Protein AF-A0A7S0HKR6-F1 (afdb_monomer)

Foldseek 3Di:
DVVVLVVCVVVVVLVVSLCVQPVPVPNDPPCLQSNLVSCVSVVNLVVSVVSLPPVDDQAAPSLQSNLVSCVVVVVNVSSVVSVVRNCVRCVPDDPPVVVVVVVVVVD

Radius of gyration: 13.72 Å; Cα contacts (8 Å, |Δi|>4): 95; chains: 1; bounding box: 30×31×33 Å

Solvent-accessible surface area (backbone atoms only — not comparable to full-atom values): 5982 Å² total; per-residue (Å²): 110,68,68,56,39,53,49,27,52,74,68,69,37,32,69,63,27,42,50,65,58,57,76,45,86,70,77,61,92,90,46,45,65,61,48,17,50,31,27,44,79,66,75,33,52,73,60,14,50,54,41,60,60,78,87,56,82,72,47,28,73,55,11,41,52,49,14,52,48,28,44,75,73,66,40,52,69,65,15,52,52,26,39,52,48,13,47,65,61,38,70,83,66,58,75,69,65,53,48,59,55,52,54,68,74,76,110

Sequence (107 aa):
YEGKCVALIKLSRYKEALEALNSKANLAPGREFEVAYCLYMLNREAESLKALEDGTPLSGRRAQLAAQIHYRLGNFEQAAELFRTAEADLGGRSTETSINVLAALVS

Nearest PDB structures (foldseek):
  9gaw-assembly1_J  TM=8.586E-01  e=4.764E-02  Homo sapiens
  6q6h-assembly1_P  TM=7.870E-01  e=5.581E-02  Homo sapiens
  5g05-assembly1_H  TM=7.574E-01  e=5.294E-02  Homo sapiens
  9gaw-assembly1_P  TM=7.909E-01  e=8.073E-02  Homo sapiens
  4rg9-assembly1_B  TM=7.649E-01  e=7.658E-02  Homo sapiens

Secondary structure (DSSP, 8-state):
-HHHHHHHHHTT-HHHHHHHHHTSSS--SS-HHHHHHHHHHTT-HHHHHHHH-SSSPP-HHHHHHHHHHHHHTT-HHHHHHHHHHHHHHHTTS-HHHHHHHHHHHH-

pLDDT: mean 75.87, std 16.3, range [36.28, 93.38]

Mean predicted aligned error: 9.06 Å

Structure (mmCIF, N/CA/C/O backbone):
data_AF-A0A7S0HKR6-F1
#
_entry.id   AF-A0A7S0HKR6-F1
#
loop_
_atom_site.group_PDB
_atom_site.id
_atom_site.type_symbol
_atom_site.label_atom_id
_atom_site.label_alt_id
_atom_site.label_comp_id
_atom_site.label_asym_id
_atom_site.label_entity_id
_atom_site.label_seq_id
_atom_site.pdbx_PDB_ins_code
_atom_site.Cartn_x
_atom_site.Cartn_y
_atom_site.Cartn_z
_atom_site.occupancy
_atom_site.B_iso_or_equiv
_atom_site.auth_seq_id
_atom_site.auth_comp_id
_atom_site.auth_asym_id
_atom_site.auth_atom_id
_atom_site.pdbx_PDB_model_num
ATOM 1 N N . TYR A 1 1 ? 3.525 14.578 15.971 1.00 49.94 1 TYR A N 1
ATOM 2 C CA . TYR A 1 1 ? 2.318 13.799 15.601 1.00 49.94 1 TYR A CA 1
ATOM 3 C C . TYR A 1 1 ? 2.638 12.657 14.646 1.00 49.94 1 TYR A C 1
ATOM 5 O O . TYR A 1 1 ? 2.083 11.582 14.837 1.00 49.94 1 TYR A O 1
ATOM 13 N N . GLU A 1 2 ? 3.570 12.834 13.703 1.00 56.78 2 GLU A N 1
ATOM 14 C CA . GLU A 1 2 ? 4.096 11.740 12.864 1.00 56.78 2 GLU A CA 1
ATOM 15 C C . GLU A 1 2 ? 4.609 10.562 13.703 1.00 56.78 2 GLU A C 1
ATOM 17 O O . GLU A 1 2 ? 4.258 9.419 13.434 1.00 56.78 2 GLU A O 1
ATOM 22 N N . GLY A 1 3 ? 5.291 10.836 14.823 1.00 61.41 3 GLY A N 1
ATOM 23 C CA . GLY A 1 3 ? 5.750 9.792 15.746 1.00 61.41 3 GLY A CA 1
ATOM 24 C C . GLY A 1 3 ? 4.643 8.892 16.316 1.00 61.41 3 GLY A C 1
ATOM 25 O O . GLY A 1 3 ? 4.893 7.715 16.545 1.00 61.41 3 GLY A O 1
ATOM 26 N N . LYS A 1 4 ? 3.406 9.392 16.486 1.00 67.25 4 LYS A N 1
ATOM 27 C CA . LYS A 1 4 ? 2.280 8.569 16.968 1.00 67.25 4 LYS A CA 1
ATOM 28 C C . LYS A 1 4 ? 1.778 7.624 15.876 1.00 67.25 4 LYS A C 1
ATOM 30 O O . LYS A 1 4 ? 1.523 6.464 16.168 1.00 67.25 4 LYS A O 1
ATOM 35 N N . CYS A 1 5 ? 1.671 8.093 14.632 1.00 68.44 5 CYS A N 1
ATOM 36 C CA . CYS A 1 5 ? 1.249 7.249 13.509 1.00 68.44 5 CYS A CA 1
ATOM 37 C C . CYS A 1 5 ? 2.302 6.179 13.213 1.00 68.44 5 CYS A C 1
ATOM 39 O O . CYS A 1 5 ? 1.967 5.004 13.130 1.00 68.44 5 CYS A O 1
ATOM 41 N N . VAL A 1 6 ? 3.582 6.562 13.173 1.00 70.12 6 VAL A N 1
ATOM 42 C CA . VAL A 1 6 ? 4.693 5.616 13.001 1.00 70.12 6 VAL A CA 1
ATOM 43 C C . VAL A 1 6 ? 4.730 4.594 14.140 1.00 70.12 6 VAL A C 1
ATOM 45 O O . VAL A 1 6 ? 4.911 3.409 13.879 1.00 70.12 6 VAL A O 1
ATOM 48 N N . ALA A 1 7 ? 4.509 5.008 15.392 1.00 74.00 7 ALA A N 1
ATOM 49 C CA . ALA A 1 7 ? 4.423 4.077 16.516 1.00 74.00 7 ALA A CA 1
ATOM 50 C C . ALA A 1 7 ? 3.239 3.106 16.379 1.00 74.00 7 ALA A C 1
ATOM 52 O O . ALA A 1 7 ? 3.413 1.911 16.586 1.00 74.00 7 ALA A O 1
ATOM 53 N N . LEU A 1 8 ? 2.054 3.585 15.985 1.00 78.94 8 LEU A N 1
ATOM 54 C CA . LEU A 1 8 ? 0.884 2.727 15.762 1.00 78.94 8 LEU A CA 1
ATOM 55 C C . LEU A 1 8 ? 1.109 1.735 14.612 1.00 78.94 8 LEU A C 1
ATOM 57 O O . LEU A 1 8 ? 0.756 0.568 14.752 1.00 78.94 8 LEU A O 1
ATOM 61 N N . ILE A 1 9 ? 1.754 2.167 13.524 1.00 75.94 9 ILE A N 1
ATOM 62 C CA . ILE A 1 9 ? 2.148 1.303 12.402 1.00 75.94 9 ILE A CA 1
ATOM 63 C C . ILE A 1 9 ? 3.145 0.233 12.865 1.00 75.94 9 ILE A C 1
ATOM 65 O O . ILE A 1 9 ? 2.966 -0.939 12.546 1.00 75.94 9 ILE A O 1
ATOM 69 N N . LYS A 1 10 ? 4.156 0.608 13.660 1.00 77.56 10 LYS A N 1
ATOM 70 C CA . LYS A 1 10 ? 5.132 -0.336 14.236 1.00 77.56 10 LYS A CA 1
ATOM 71 C C . LYS A 1 10 ? 4.512 -1.328 15.222 1.00 77.56 10 LYS A C 1
ATOM 73 O O . LYS A 1 10 ? 5.056 -2.407 15.410 1.00 77.56 10 LYS A O 1
ATOM 78 N N . LEU A 1 11 ? 3.395 -0.966 15.849 1.00 85.06 11 LEU A N 1
ATOM 79 C CA . LEU A 1 11 ? 2.617 -1.836 16.734 1.00 85.06 11 LEU A CA 1
ATOM 80 C C . LEU A 1 11 ? 1.540 -2.639 15.982 1.00 85.06 11 LEU A C 1
ATOM 82 O O . LEU A 1 11 ? 0.682 -3.243 16.620 1.00 85.06 11 LEU A O 1
ATOM 86 N N . SER A 1 12 ? 1.532 -2.599 14.647 1.00 82.75 12 SER A N 1
ATOM 87 C CA . SER A 1 12 ? 0.531 -3.245 13.787 1.00 82.75 12 SER A CA 1
ATOM 88 C C . SER A 1 12 ? -0.919 -2.807 14.052 1.00 82.75 12 SER A C 1
ATOM 90 O O . SER A 1 12 ? -1.879 -3.487 13.689 1.00 82.75 12 SER A O 1
ATOM 92 N N . ARG A 1 13 ? -1.113 -1.626 14.656 1.00 86.62 13 ARG A N 1
ATOM 93 C CA . ARG A 1 13 ? -2.424 -1.028 14.966 1.00 86.62 13 ARG A CA 1
ATOM 94 C C . ARG A 1 13 ? -2.906 -0.161 13.801 1.00 86.62 13 ARG A C 1
ATOM 96 O O . ARG A 1 13 ? -3.139 1.038 13.950 1.00 86.62 13 ARG A O 1
ATOM 103 N N . TYR A 1 14 ? -3.047 -0.767 12.622 1.00 86.19 14 TYR A N 1
ATOM 104 C CA . TYR A 1 14 ? -3.291 -0.043 11.365 1.00 86.19 14 TYR A CA 1
ATOM 105 C C . TYR A 1 14 ? -4.636 0.692 11.315 1.00 86.19 14 TYR A C 1
ATOM 107 O O . TYR A 1 14 ? -4.709 1.777 10.749 1.00 86.19 14 TYR A O 1
ATOM 115 N N . LYS A 1 15 ? -5.695 0.151 11.939 1.00 85.56 15 LYS A N 1
ATOM 116 C CA . LYS A 1 15 ? -7.007 0.828 12.009 1.00 85.56 15 LYS A CA 1
ATOM 117 C C . LYS A 1 15 ? -6.923 2.140 12.786 1.00 85.56 15 LYS A C 1
ATOM 119 O O . LYS A 1 15 ? -7.378 3.170 12.310 1.00 85.56 15 LYS A O 1
ATOM 124 N N . GLU A 1 16 ? -6.263 2.115 13.937 1.00 84.25 16 GLU A N 1
ATOM 125 C CA . GLU A 1 16 ? -6.088 3.300 14.781 1.00 84.25 16 GLU A CA 1
ATOM 126 C C . GLU A 1 16 ? -5.108 4.301 14.172 1.00 84.25 16 GLU A C 1
ATOM 128 O O . GLU A 1 16 ? -5.285 5.510 14.315 1.00 84.25 16 GLU A O 1
ATOM 133 N N . ALA A 1 17 ? -4.082 3.813 13.465 1.00 82.62 17 ALA A N 1
ATOM 134 C CA . ALA A 1 17 ? -3.219 4.668 12.661 1.00 82.62 17 ALA A CA 1
ATOM 135 C C . ALA A 1 17 ? -4.036 5.387 11.577 1.00 82.62 17 ALA A C 1
ATOM 137 O O . ALA A 1 17 ? -3.932 6.603 11.443 1.00 82.62 17 ALA A O 1
ATOM 138 N N . LEU A 1 18 ? -4.902 4.661 10.864 1.00 84.19 18 LEU A N 1
ATOM 139 C CA . LEU A 1 18 ? -5.760 5.215 9.820 1.00 84.19 18 LEU A CA 1
ATOM 140 C C . LEU A 1 18 ? -6.775 6.228 10.375 1.00 84.19 18 LEU A C 1
ATOM 142 O O . LEU A 1 18 ? -6.966 7.286 9.786 1.00 84.19 18 LEU A O 1
ATOM 146 N N . GLU A 1 19 ? -7.381 5.966 11.533 1.00 85.69 19 GLU A N 1
ATOM 147 C CA . GLU A 1 19 ? -8.258 6.925 12.223 1.00 85.69 19 GLU A CA 1
ATOM 148 C C . GLU A 1 19 ? -7.500 8.183 12.667 1.00 85.69 19 GLU A C 1
ATOM 150 O O . GLU A 1 19 ? -7.973 9.308 12.481 1.00 85.69 19 GLU A O 1
ATOM 155 N N . ALA A 1 20 ? -6.287 8.020 13.202 1.00 81.38 20 ALA A N 1
ATOM 156 C CA . ALA A 1 20 ? -5.432 9.142 13.573 1.00 81.38 20 ALA A CA 1
ATOM 157 C C . ALA A 1 20 ? -5.025 9.987 12.352 1.00 81.38 20 ALA A C 1
ATOM 159 O O . ALA A 1 20 ? -4.914 11.209 12.477 1.00 81.38 20 ALA A O 1
ATOM 160 N N . LEU A 1 21 ? -4.844 9.356 11.187 1.00 77.50 21 LEU A N 1
ATOM 161 C CA . LEU A 1 21 ? -4.546 10.021 9.917 1.00 77.50 21 LEU A CA 1
ATOM 162 C C . LEU A 1 21 ? -5.782 10.740 9.346 1.00 77.50 21 LEU A C 1
ATOM 164 O O . LEU A 1 21 ? -5.668 11.897 8.948 1.00 77.50 21 LEU A O 1
ATOM 168 N N . ASN A 1 22 ? -6.964 10.115 9.395 1.00 74.44 22 ASN A N 1
ATOM 169 C CA . ASN A 1 22 ? -8.218 10.659 8.852 1.00 74.44 22 ASN A CA 1
ATOM 170 C C . ASN A 1 22 ? -8.864 11.747 9.723 1.00 74.44 22 ASN A C 1
ATOM 172 O O . ASN A 1 22 ? -9.524 12.641 9.199 1.00 74.44 22 ASN A O 1
ATOM 176 N N . SER A 1 23 ? -8.677 11.709 11.048 1.00 70.56 23 SER A N 1
ATOM 177 C CA . SER A 1 23 ? -9.276 12.690 11.977 1.00 70.56 23 SER A CA 1
ATOM 178 C C . SER A 1 23 ? -8.804 14.135 11.754 1.00 70.56 23 SER A C 1
ATOM 180 O O . SER A 1 23 ? -9.381 15.071 12.308 1.00 70.56 23 SER A O 1
ATOM 182 N N . LYS A 1 24 ? -7.771 14.346 10.931 1.00 62.00 24 LYS A N 1
ATOM 183 C CA . LYS A 1 24 ? -7.294 15.671 10.531 1.00 62.00 24 LYS A CA 1
ATOM 184 C C . LYS A 1 24 ? -7.554 15.886 9.041 1.00 62.00 24 LYS A C 1
ATOM 186 O O . LYS A 1 24 ? -6.666 15.705 8.221 1.00 62.00 24 LYS A O 1
ATOM 191 N N . ALA A 1 25 ? -8.780 16.316 8.737 1.00 50.59 25 ALA A N 1
ATOM 192 C CA . ALA A 1 25 ? -9.376 16.485 7.405 1.00 50.59 25 ALA A CA 1
ATOM 193 C C . ALA A 1 25 ? -8.647 17.427 6.416 1.00 50.59 25 ALA A C 1
ATOM 195 O O . ALA A 1 25 ? -9.087 17.564 5.282 1.00 50.59 25 ALA A O 1
ATOM 196 N N . ASN A 1 26 ? -7.529 18.041 6.806 1.00 51.75 26 ASN A N 1
ATOM 197 C CA . ASN A 1 26 ? -6.627 18.734 5.892 1.00 51.75 26 ASN A CA 1
ATOM 198 C C . ASN A 1 26 ? -5.330 17.933 5.851 1.00 51.75 26 ASN A C 1
ATOM 200 O O . ASN A 1 26 ? -4.435 18.153 6.673 1.00 51.75 26 ASN A O 1
ATOM 204 N N . LEU A 1 27 ? -5.286 16.954 4.944 1.00 56.22 27 LEU A N 1
ATOM 205 C CA . LEU A 1 27 ? -4.100 16.164 4.630 1.00 56.22 27 LEU A CA 1
ATOM 206 C C . LEU A 1 27 ? -2.961 17.135 4.316 1.00 56.22 27 LEU A C 1
ATOM 208 O O . LEU A 1 27 ? -2.920 17.759 3.260 1.00 56.22 27 LEU A O 1
ATOM 212 N N . ALA A 1 28 ? -2.073 17.324 5.289 1.00 55.19 28 ALA A N 1
ATOM 213 C CA . ALA A 1 28 ? -0.810 17.978 5.023 1.00 55.19 28 ALA A CA 1
ATOM 214 C C . ALA A 1 28 ? -0.080 17.116 3.979 1.00 55.19 28 ALA A C 1
ATOM 216 O O . ALA A 1 28 ? -0.012 15.900 4.193 1.00 55.19 28 ALA A O 1
ATOM 217 N N . PRO A 1 29 ? 0.436 17.712 2.891 1.00 55.72 29 PRO A N 1
ATOM 218 C CA . PRO A 1 29 ? 1.133 16.970 1.848 1.00 55.72 29 PRO A CA 1
ATOM 219 C C . PRO A 1 29 ? 2.264 16.135 2.460 1.00 55.72 29 PRO A C 1
ATOM 221 O O . PRO A 1 29 ? 3.030 16.642 3.285 1.00 55.72 29 PRO A O 1
ATOM 224 N N . GLY A 1 30 ? 2.346 14.858 2.084 1.00 65.19 30 GLY A N 1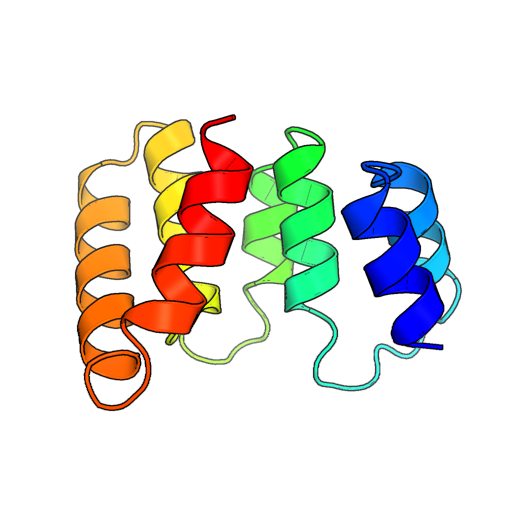
ATOM 225 C CA . GLY A 1 30 ? 3.353 13.914 2.576 1.00 65.19 30 GLY A CA 1
ATOM 226 C C . GLY A 1 30 ? 2.845 12.861 3.568 1.00 65.19 30 GLY A C 1
ATOM 227 O O . GLY A 1 30 ? 3.660 12.302 4.295 1.00 65.19 30 GLY A O 1
ATOM 228 N N . ARG A 1 31 ? 1.532 12.596 3.629 1.00 73.81 31 ARG A N 1
ATOM 229 C CA . ARG A 1 31 ? 0.923 11.525 4.461 1.00 73.81 31 ARG A CA 1
ATOM 230 C C . ARG A 1 31 ? 0.142 10.476 3.673 1.00 73.81 31 ARG A C 1
ATOM 232 O O . ARG A 1 31 ? -0.380 9.516 4.242 1.00 73.81 31 ARG A O 1
ATOM 239 N N . GLU A 1 32 ? 0.042 10.671 2.368 1.00 79.31 32 GLU A N 1
ATOM 240 C CA . GLU A 1 32 ? -0.659 9.814 1.417 1.00 79.31 32 GLU A CA 1
ATOM 241 C C . GLU A 1 32 ? -0.066 8.398 1.433 1.00 79.31 32 GLU A C 1
ATOM 243 O O . GLU A 1 32 ? -0.791 7.404 1.390 1.00 79.31 32 GLU A O 1
ATOM 248 N N . PHE A 1 33 ? 1.257 8.303 1.605 1.00 82.88 33 PHE A N 1
ATOM 249 C CA . PHE A 1 33 ? 1.966 7.034 1.711 1.00 82.88 33 PHE A CA 1
ATOM 250 C C . PHE A 1 33 ? 1.567 6.236 2.961 1.00 82.88 33 PHE A C 1
ATOM 252 O O . PHE A 1 33 ? 1.260 5.051 2.855 1.00 82.88 33 PHE A O 1
ATOM 259 N N . GLU A 1 34 ? 1.534 6.854 4.144 1.00 83.44 34 GLU A N 1
ATOM 260 C CA . GLU A 1 34 ? 1.149 6.184 5.390 1.00 83.44 34 GLU A CA 1
ATOM 261 C C . GLU A 1 34 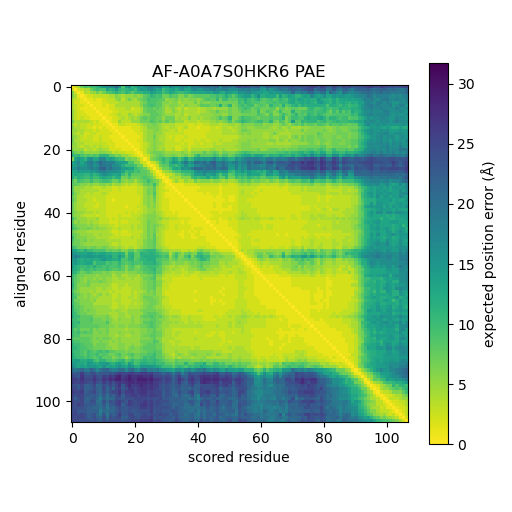? -0.310 5.719 5.358 1.00 83.44 34 GLU A C 1
ATOM 263 O O . GLU A 1 34 ? -0.618 4.633 5.855 1.00 83.44 3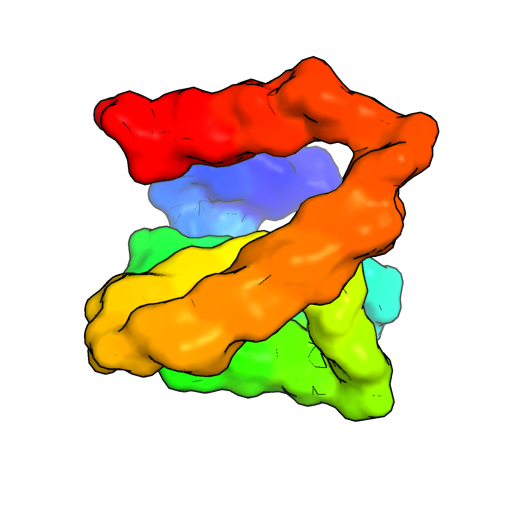4 GLU A O 1
ATOM 268 N N . VAL A 1 35 ? -1.200 6.512 4.750 1.00 85.50 35 VAL A N 1
ATOM 269 C CA . VAL A 1 35 ? -2.604 6.133 4.5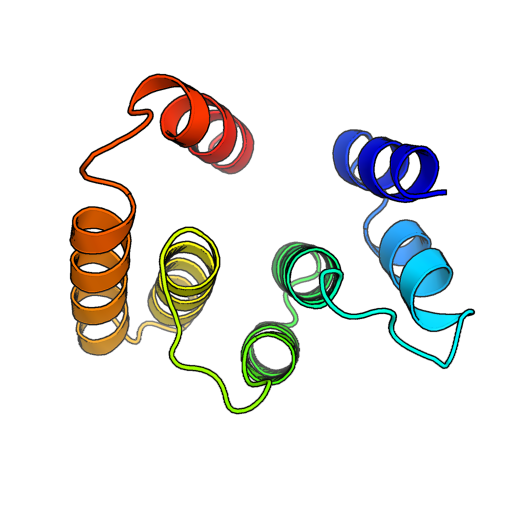34 1.00 85.50 35 VAL A CA 1
ATOM 270 C C . VAL A 1 35 ? -2.686 4.912 3.622 1.00 85.50 35 VAL A C 1
ATOM 272 O O . VAL A 1 35 ? -3.296 3.909 4.001 1.00 85.50 35 VAL A O 1
ATOM 275 N N . ALA A 1 36 ? -2.026 4.958 2.462 1.00 88.12 36 ALA A N 1
ATOM 276 C CA . ALA A 1 36 ? -1.985 3.843 1.526 1.00 88.12 36 ALA A CA 1
ATOM 277 C C . ALA A 1 36 ? -1.410 2.575 2.169 1.00 88.12 36 ALA A C 1
ATOM 279 O O . ALA A 1 36 ? -1.982 1.494 2.019 1.00 88.12 36 ALA A O 1
ATOM 280 N N . TYR A 1 37 ? -0.330 2.699 2.942 1.00 86.81 37 TYR A N 1
ATOM 281 C CA . TYR A 1 37 ? 0.288 1.577 3.643 1.00 86.81 37 TYR A CA 1
ATOM 282 C C . TYR A 1 37 ? -0.659 0.951 4.674 1.00 86.81 37 TYR A C 1
ATOM 284 O O . TYR A 1 37 ? -0.816 -0.268 4.713 1.00 86.81 37 TYR A O 1
ATOM 292 N N . CYS A 1 38 ? -1.356 1.765 5.473 1.00 86.94 38 CYS A N 1
ATOM 293 C CA . CYS A 1 38 ? -2.347 1.254 6.421 1.00 86.94 38 CYS A CA 1
ATOM 294 C C . CYS A 1 38 ? -3.502 0.536 5.706 1.00 86.94 38 CYS A C 1
ATOM 296 O O . CYS A 1 38 ? -3.945 -0.510 6.171 1.00 86.94 38 CYS A O 1
ATOM 298 N N . LEU A 1 39 ? -3.978 1.067 4.576 1.00 89.62 39 LEU A N 1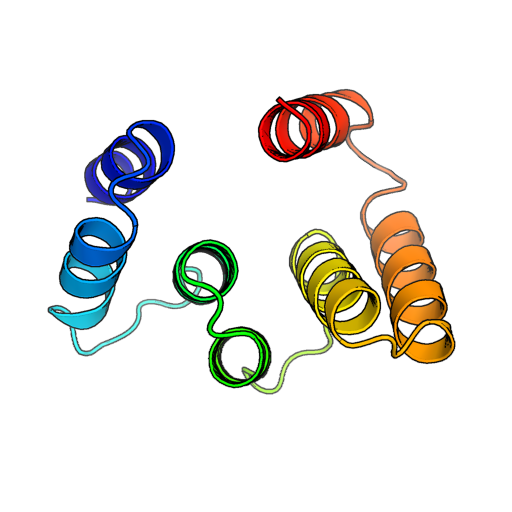
ATOM 299 C CA . LEU A 1 39 ? -5.024 0.434 3.764 1.00 89.62 39 LEU A CA 1
ATOM 300 C C . LEU A 1 39 ? -4.557 -0.904 3.175 1.00 89.62 39 LEU A C 1
ATOM 302 O O . LEU A 1 39 ? -5.302 -1.882 3.225 1.00 89.62 39 LEU A O 1
ATOM 306 N N . TYR A 1 40 ? -3.312 -0.976 2.704 1.00 89.56 40 TYR A N 1
ATOM 307 C CA . TYR A 1 40 ? -2.698 -2.212 2.220 1.00 89.56 40 TYR A CA 1
ATOM 308 C C . TYR A 1 40 ? -2.644 -3.288 3.315 1.00 89.56 40 TYR A C 1
ATOM 310 O O . TYR A 1 40 ? -3.146 -4.394 3.115 1.00 89.56 40 TYR A O 1
ATOM 318 N N . MET A 1 41 ? -2.146 -2.943 4.509 1.00 88.19 41 MET A N 1
ATOM 319 C CA . MET A 1 41 ? -2.084 -3.870 5.650 1.00 88.19 41 MET A CA 1
ATOM 320 C C . MET A 1 41 ? -3.467 -4.319 6.146 1.00 88.19 41 MET A C 1
ATOM 322 O O . MET A 1 41 ? -3.590 -5.336 6.826 1.00 88.19 41 MET A O 1
ATOM 326 N N . LEU A 1 42 ? -4.520 -3.573 5.807 1.00 90.12 42 LEU A N 1
ATOM 327 C CA . LEU A 1 42 ? -5.911 -3.910 6.105 1.00 90.12 42 LEU A CA 1
ATOM 328 C C . LEU A 1 42 ? -6.613 -4.671 4.970 1.00 90.12 42 LEU A C 1
ATOM 330 O O . LEU A 1 42 ? -7.825 -4.865 5.058 1.00 90.12 42 LEU A O 1
ATOM 334 N N . ASN A 1 43 ? -5.883 -5.115 3.940 1.00 90.88 43 ASN A N 1
ATOM 335 C CA . ASN A 1 43 ? -6.427 -5.799 2.759 1.00 90.88 43 ASN A CA 1
ATOM 336 C C . ASN A 1 43 ? -7.473 -4.948 2.015 1.00 90.88 43 ASN A C 1
ATOM 338 O O . ASN A 1 43 ? -8.542 -5.428 1.644 1.00 90.88 43 ASN A O 1
ATOM 342 N N . ARG A 1 44 ? -7.203 -3.642 1.890 1.00 92.25 44 ARG A N 1
ATOM 343 C CA . ARG A 1 44 ? -8.032 -2.670 1.159 1.00 92.25 44 ARG A CA 1
ATOM 344 C C . ARG A 1 44 ? -7.246 -2.145 -0.039 1.00 92.25 44 ARG A C 1
ATOM 346 O O . ARG A 1 44 ? -6.909 -0.965 -0.112 1.00 92.25 44 ARG A O 1
ATOM 353 N N . GLU A 1 45 ? -6.919 -3.040 -0.966 1.00 91.69 45 GLU A N 1
ATOM 354 C CA . GLU A 1 45 ? -6.010 -2.804 -2.096 1.00 91.69 45 GLU A CA 1
ATOM 355 C C . GLU A 1 45 ? -6.473 -1.653 -2.995 1.00 91.69 45 GLU A C 1
ATOM 357 O O . GLU A 1 45 ? -5.691 -0.756 -3.303 1.00 91.69 45 GLU A O 1
ATOM 362 N N . ALA A 1 46 ? -7.753 -1.640 -3.375 1.00 90.25 46 ALA A N 1
ATOM 363 C CA . ALA A 1 46 ? -8.309 -0.613 -4.258 1.00 90.25 46 ALA A CA 1
ATOM 364 C C . ALA A 1 46 ? -8.240 0.791 -3.635 1.00 90.25 46 ALA A C 1
ATOM 366 O O . ALA A 1 46 ? -7.931 1.772 -4.307 1.00 90.25 46 ALA A O 1
ATOM 367 N N . GLU A 1 47 ? -8.495 0.891 -2.331 1.00 90.38 47 GLU A N 1
ATOM 368 C CA . GLU A 1 47 ? -8.420 2.162 -1.611 1.00 90.38 47 GLU A CA 1
ATOM 369 C C . GLU A 1 47 ? -6.974 2.591 -1.380 1.00 90.38 47 GLU A C 1
ATOM 371 O O .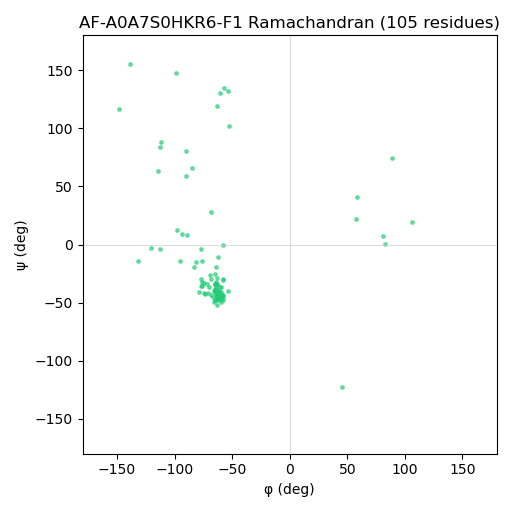 GLU A 1 47 ? -6.676 3.781 -1.416 1.00 90.38 47 GLU A O 1
ATOM 376 N N . SER A 1 48 ? -6.073 1.625 -1.182 1.00 90.12 48 SER A N 1
ATOM 377 C CA . SER A 1 48 ? -4.639 1.871 -1.079 1.00 90.12 48 SER A CA 1
ATOM 378 C C . SER A 1 48 ? -4.077 2.462 -2.375 1.00 90.12 48 SER A C 1
ATOM 380 O O . SER A 1 48 ? -3.411 3.493 -2.323 1.00 90.12 48 SER A O 1
ATOM 382 N N . LEU A 1 49 ? -4.419 1.889 -3.537 1.00 89.69 49 LEU A N 1
ATOM 383 C CA . LEU A 1 49 ? -4.036 2.445 -4.842 1.00 89.69 49 LEU A CA 1
ATOM 384 C C . LEU A 1 49 ? -4.596 3.852 -5.037 1.00 89.69 49 LEU A C 1
ATOM 386 O O . LEU A 1 49 ? -3.846 4.763 -5.368 1.00 89.69 49 LEU A O 1
ATOM 390 N N . LYS A 1 50 ? -5.878 4.062 -4.729 1.00 89.12 50 LYS A N 1
ATOM 391 C CA . LYS A 1 50 ? -6.498 5.388 -4.826 1.00 89.12 50 LYS A CA 1
ATOM 392 C C . LYS A 1 50 ? -5.821 6.422 -3.919 1.00 89.12 50 LYS A C 1
ATOM 394 O O . LYS A 1 50 ? -5.693 7.577 -4.301 1.00 89.12 50 LYS A O 1
ATOM 399 N N . ALA A 1 51 ? -5.377 6.022 -2.728 1.00 86.44 51 ALA A N 1
ATOM 400 C CA . ALA A 1 51 ? -4.620 6.895 -1.831 1.00 86.44 51 ALA A CA 1
ATOM 401 C C . ALA A 1 51 ? -3.214 7.222 -2.366 1.00 86.44 51 ALA A C 1
ATOM 403 O O . ALA A 1 51 ? -2.668 8.269 -2.031 1.00 86.44 51 ALA A O 1
ATOM 404 N N . LEU A 1 52 ? -2.634 6.353 -3.202 1.00 85.19 52 LEU A N 1
ATOM 405 C CA . LEU A 1 52 ? -1.383 6.617 -3.915 1.00 85.19 52 LEU A CA 1
ATOM 406 C C . LEU A 1 52 ? -1.577 7.464 -5.177 1.00 85.19 52 LEU A C 1
ATOM 408 O O . LEU A 1 52 ? -0.590 7.976 -5.694 1.00 85.19 52 LEU A O 1
ATOM 412 N N . GLU A 1 53 ? -2.797 7.626 -5.680 1.00 80.88 53 GLU A N 1
ATOM 413 C CA . GLU A 1 53 ? -3.120 8.443 -6.851 1.00 80.88 53 GLU A CA 1
ATOM 414 C C . GLU A 1 53 ? -3.440 9.887 -6.428 1.00 80.88 53 GLU A C 1
ATOM 416 O O . GLU A 1 53 ? -4.592 10.296 -6.323 1.00 80.88 53 GLU A O 1
ATOM 421 N N . ASP A 1 54 ? -2.402 10.690 -6.189 1.00 73.44 54 ASP A N 1
ATOM 422 C CA . ASP A 1 54 ? -2.524 12.122 -5.847 1.00 73.44 54 ASP A CA 1
ATOM 423 C C . ASP A 1 5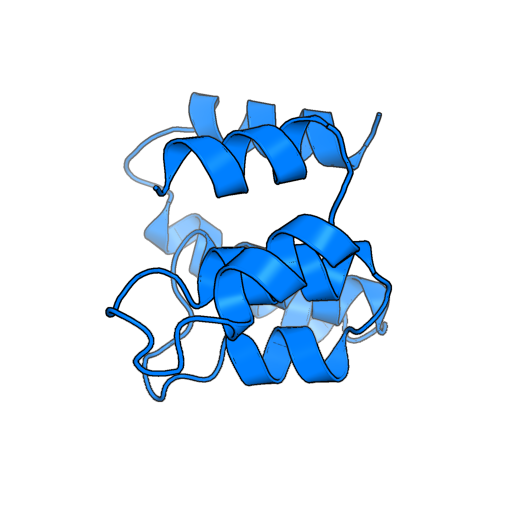4 ? -2.323 13.057 -7.060 1.00 73.44 54 ASP A C 1
ATOM 425 O O . ASP A 1 54 ? -2.148 14.265 -6.908 1.00 73.44 54 ASP A O 1
ATOM 429 N N . GLY A 1 55 ? -2.317 12.501 -8.276 1.00 67.62 55 GLY A N 1
ATOM 430 C CA . GLY A 1 55 ? -2.030 13.234 -9.513 1.00 67.62 55 GLY A CA 1
ATOM 431 C C . GLY A 1 55 ? -0.539 13.415 -9.819 1.00 67.62 55 GLY A C 1
ATOM 432 O O . GLY A 1 55 ? -0.205 13.987 -10.857 1.00 67.62 55 GLY A O 1
ATOM 433 N N . THR A 1 56 ? 0.364 12.907 -8.972 1.00 74.88 56 THR A N 1
ATOM 434 C CA . THR A 1 56 ? 1.799 12.811 -9.281 1.00 74.88 56 THR A CA 1
ATOM 435 C C . THR A 1 56 ? 2.179 11.400 -9.748 1.00 74.88 56 THR A C 1
ATOM 437 O O . THR A 1 56 ? 1.578 10.419 -9.298 1.00 74.88 56 THR A O 1
ATOM 440 N N . PRO A 1 57 ? 3.172 11.261 -10.647 1.00 80.12 57 PRO A N 1
ATOM 441 C CA . PRO A 1 57 ? 3.671 9.953 -11.057 1.00 80.12 57 PRO A CA 1
ATOM 442 C C . PRO A 1 57 ? 4.166 9.122 -9.867 1.00 80.12 57 PRO A C 1
ATOM 444 O O . PRO A 1 57 ? 4.907 9.612 -9.007 1.00 80.12 57 PRO A O 1
ATOM 447 N N . LEU A 1 58 ? 3.782 7.843 -9.840 1.00 83.88 58 LEU A N 1
ATOM 448 C CA . LEU A 1 58 ? 4.267 6.892 -8.844 1.00 83.88 58 LEU A CA 1
ATOM 449 C C . LEU A 1 58 ? 5.778 6.717 -9.000 1.00 83.88 58 LEU A C 1
ATOM 451 O O . LEU A 1 58 ? 6.254 6.267 -10.037 1.00 83.88 58 LEU A O 1
ATOM 455 N N . SER A 1 59 ? 6.511 7.059 -7.945 1.00 83.94 59 SER A N 1
ATOM 456 C CA . SER A 1 59 ? 7.974 7.044 -7.908 1.00 83.94 59 SER A CA 1
ATOM 457 C C . SER A 1 59 ? 8.492 6.500 -6.577 1.00 83.94 59 SER A C 1
ATOM 459 O O . SER A 1 59 ? 7.792 6.514 -5.552 1.00 83.94 59 SER A O 1
ATOM 461 N N . GLY A 1 60 ? 9.714 5.969 -6.592 1.00 85.44 60 GLY A N 1
ATOM 462 C CA . GLY A 1 60 ? 10.403 5.413 -5.424 1.00 85.44 60 GLY A CA 1
ATOM 463 C C . GLY A 1 60 ? 9.526 4.495 -4.556 1.00 85.44 60 GLY A C 1
ATOM 464 O O . GLY A 1 60 ? 8.953 3.516 -5.031 1.00 85.44 60 GLY A O 1
ATOM 465 N N . ARG A 1 61 ? 9.378 4.821 -3.263 1.00 84.12 61 ARG A N 1
ATOM 466 C CA . ARG A 1 61 ? 8.597 4.007 -2.304 1.00 84.12 61 ARG A CA 1
ATOM 467 C C . ARG A 1 61 ? 7.104 3.900 -2.648 1.00 84.12 61 ARG A C 1
ATOM 469 O O . ARG A 1 61 ? 6.487 2.889 -2.322 1.00 84.12 61 ARG A O 1
ATO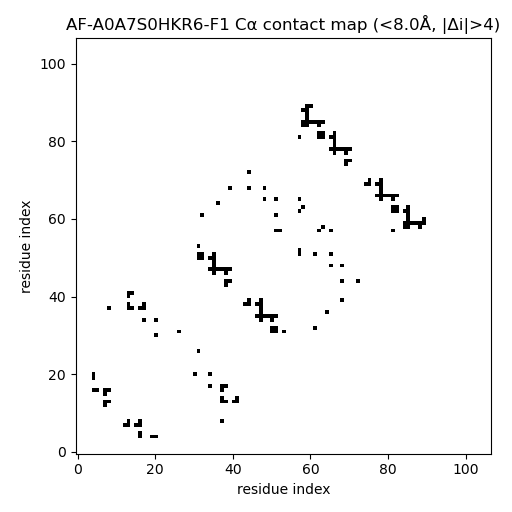M 476 N N . ARG A 1 62 ? 6.515 4.904 -3.313 1.00 86.94 62 ARG A N 1
ATOM 477 C CA . ARG A 1 62 ? 5.107 4.855 -3.755 1.00 86.94 62 ARG A CA 1
ATOM 478 C C . ARG A 1 62 ? 4.928 3.861 -4.898 1.00 86.94 62 ARG A C 1
ATOM 480 O O . ARG A 1 62 ? 3.991 3.068 -4.858 1.00 86.94 62 ARG A O 1
ATOM 487 N N . ALA A 1 63 ? 5.860 3.851 -5.853 1.00 89.19 63 ALA A N 1
ATOM 488 C CA . ALA A 1 63 ? 5.894 2.852 -6.918 1.00 89.19 63 ALA A CA 1
ATOM 489 C C . ALA A 1 63 ? 6.088 1.432 -6.358 1.00 89.19 63 ALA A C 1
ATOM 491 O O . ALA A 1 63 ? 5.369 0.524 -6.765 1.00 89.19 63 ALA A O 1
ATOM 492 N N . GLN A 1 64 ? 6.951 1.243 -5.348 1.00 88.44 64 GLN A N 1
ATOM 493 C CA . GLN A 1 64 ? 7.109 -0.066 -4.689 1.00 88.44 64 GLN A CA 1
ATOM 494 C C . GLN A 1 64 ? 5.822 -0.563 -4.028 1.00 88.44 64 GLN A C 1
ATOM 496 O O . GLN A 1 64 ? 5.514 -1.752 -4.103 1.00 88.44 64 GLN A O 1
ATOM 501 N N . LEU A 1 65 ? 5.088 0.309 -3.331 1.00 89.44 65 LEU A N 1
ATOM 502 C CA . LEU A 1 65 ? 3.843 -0.089 -2.674 1.00 89.44 65 LEU A CA 1
ATOM 503 C C . LEU A 1 65 ? 2.759 -0.419 -3.707 1.00 89.44 65 LEU A C 1
ATOM 505 O O . LEU A 1 65 ? 2.106 -1.453 -3.592 1.00 89.44 65 LEU A O 1
ATOM 509 N N . ALA A 1 66 ? 2.622 0.399 -4.753 1.00 91.06 66 ALA A N 1
ATOM 510 C CA . ALA A 1 66 ? 1.714 0.110 -5.858 1.00 91.06 66 ALA A CA 1
ATOM 511 C C . ALA A 1 66 ? 2.053 -1.229 -6.536 1.00 91.06 66 ALA A C 1
ATOM 513 O O . ALA A 1 66 ? 1.160 -2.045 -6.758 1.00 91.06 66 ALA A O 1
ATOM 514 N N . ALA A 1 67 ? 3.338 -1.504 -6.783 1.00 90.38 67 ALA A N 1
ATOM 515 C CA . ALA A 1 67 ? 3.794 -2.769 -7.354 1.00 90.38 67 ALA A CA 1
ATOM 516 C C . ALA A 1 67 ? 3.375 -3.979 -6.502 1.00 90.38 67 ALA A C 1
ATOM 518 O O . ALA A 1 67 ? 2.841 -4.952 -7.031 1.00 90.38 67 ALA A O 1
ATOM 519 N N . GLN A 1 68 ? 3.546 -3.901 -5.178 1.00 89.94 68 GLN A N 1
ATOM 520 C CA . GLN A 1 68 ? 3.120 -4.955 -4.247 1.00 89.94 68 GLN A CA 1
ATOM 521 C C . GLN A 1 68 ? 1.605 -5.178 -4.273 1.00 89.94 68 GLN A C 1
ATOM 523 O O . GLN A 1 68 ? 1.148 -6.322 -4.262 1.00 89.94 68 GLN A O 1
ATOM 528 N N . ILE A 1 69 ? 0.821 -4.101 -4.351 1.00 92.31 69 ILE A N 1
ATOM 529 C CA . ILE A 1 69 ? -0.636 -4.200 -4.456 1.00 92.31 69 ILE A CA 1
ATOM 530 C C . ILE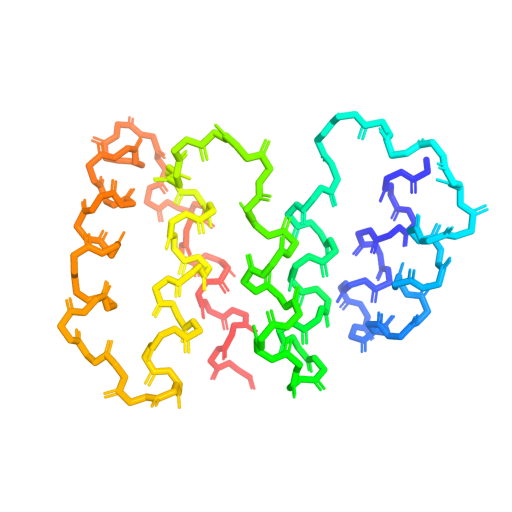 A 1 69 ? -1.030 -4.877 -5.773 1.00 92.31 69 ILE A C 1
ATOM 532 O O . ILE A 1 69 ? -1.814 -5.824 -5.761 1.00 92.31 69 ILE A O 1
ATOM 536 N N . HIS A 1 70 ? -0.450 -4.457 -6.902 1.00 90.56 70 HIS A N 1
ATOM 537 C CA . HIS A 1 70 ? -0.690 -5.090 -8.201 1.00 90.56 70 HIS A CA 1
ATOM 538 C C . HIS A 1 70 ? -0.287 -6.568 -8.205 1.00 90.56 70 HIS A C 1
ATOM 540 O O . HIS A 1 70 ? -1.040 -7.396 -8.713 1.00 90.56 70 HIS A O 1
ATOM 546 N N . TYR A 1 71 ? 0.837 -6.917 -7.577 1.00 88.81 71 TYR A N 1
ATOM 547 C CA . TYR A 1 71 ? 1.277 -8.303 -7.430 1.00 88.81 71 TYR A CA 1
ATOM 548 C C . TYR A 1 71 ? 0.255 -9.143 -6.656 1.00 88.81 71 TYR A C 1
ATOM 550 O O . TYR A 1 71 ? -0.121 -10.228 -7.097 1.00 88.81 71 TYR A O 1
ATOM 558 N N . ARG A 1 72 ? -0.259 -8.619 -5.536 1.00 88.38 72 ARG A N 1
ATOM 559 C CA . ARG A 1 72 ? -1.288 -9.289 -4.730 1.00 88.38 72 ARG A CA 1
ATOM 560 C C . ARG A 1 72 ? -2.605 -9.480 -5.486 1.00 88.38 72 ARG A C 1
ATOM 562 O O . ARG A 1 72 ? -3.278 -10.488 -5.295 1.00 88.38 72 ARG A O 1
ATOM 569 N N . LEU A 1 73 ? -2.952 -8.528 -6.347 1.00 90.38 73 LEU A N 1
ATOM 570 C CA . LEU A 1 73 ? -4.127 -8.587 -7.217 1.00 90.38 73 LEU A CA 1
ATOM 571 C C . LEU A 1 73 ? -3.938 -9.506 -8.441 1.00 90.38 73 LEU A C 1
ATOM 573 O O . LEU A 1 73 ? -4.883 -9.686 -9.204 1.00 90.38 73 LEU A O 1
ATOM 577 N N . GLY A 1 74 ? -2.747 -10.081 -8.646 1.00 91.00 74 GLY A N 1
ATOM 578 C CA . GLY A 1 74 ? -2.433 -10.926 -9.805 1.00 91.00 74 GLY A CA 1
ATOM 579 C C . GLY A 1 74 ? -2.078 -10.154 -11.082 1.00 91.00 74 GLY A C 1
ATOM 580 O O . GLY A 1 74 ? -1.900 -10.753 -12.140 1.00 91.00 74 GLY A O 1
ATOM 581 N N . ASN A 1 75 ? -1.933 -8.830 -10.996 1.00 93.38 75 ASN A N 1
ATOM 582 C CA . ASN A 1 75 ? -1.561 -7.948 -12.102 1.00 93.38 75 ASN A CA 1
ATOM 583 C C . ASN A 1 75 ? -0.033 -7.901 -12.256 1.00 93.38 75 ASN A C 1
ATOM 585 O O . ASN A 1 75 ? 0.611 -6.885 -11.983 1.00 93.38 75 ASN A O 1
ATOM 589 N N . PHE A 1 76 ? 0.561 -9.033 -12.633 1.00 90.06 76 PHE A N 1
ATOM 590 C CA . PHE A 1 76 ? 2.015 -9.221 -12.599 1.00 90.06 76 PHE A CA 1
ATOM 591 C C . PHE A 1 76 ? 2.785 -8.317 -13.569 1.00 90.06 76 PHE A C 1
ATOM 593 O O . PHE A 1 76 ? 3.886 -7.881 -13.245 1.00 90.06 76 PHE A O 1
ATOM 600 N N . GLU A 1 77 ? 2.213 -8.007 -14.732 1.00 91.62 77 GLU A N 1
ATOM 601 C CA . GLU A 1 77 ? 2.848 -7.146 -15.735 1.00 91.62 77 GLU A CA 1
ATOM 602 C C . GLU A 1 77 ? 2.993 -5.708 -15.215 1.00 91.62 77 GLU A C 1
ATOM 604 O O . GLU A 1 77 ? 4.090 -5.152 -15.198 1.00 91.62 77 GLU A O 1
ATOM 609 N N . GLN A 1 78 ? 1.909 -5.145 -14.674 1.00 89.06 78 GLN A N 1
ATOM 610 C CA . GLN A 1 78 ? 1.903 -3.817 -14.059 1.00 89.06 78 GLN A CA 1
ATOM 611 C C . GLN A 1 78 ? 2.790 -3.770 -12.811 1.00 89.06 78 GLN A C 1
ATOM 613 O O . GLN A 1 78 ? 3.496 -2.786 -12.593 1.00 89.06 78 GLN A O 1
ATOM 618 N N . ALA A 1 79 ? 2.792 -4.836 -12.004 1.00 90.06 79 ALA A N 1
ATOM 619 C CA . ALA A 1 79 ? 3.684 -4.940 -10.855 1.00 90.06 79 ALA A CA 1
ATOM 620 C C . ALA A 1 79 ? 5.159 -4.888 -11.280 1.00 90.06 79 ALA A C 1
ATOM 622 O O . ALA A 1 79 ? 5.945 -4.164 -10.674 1.00 90.06 79 ALA A O 1
ATOM 623 N N . ALA A 1 80 ? 5.533 -5.615 -12.337 1.00 87.88 80 ALA A N 1
ATOM 624 C CA . ALA A 1 80 ? 6.903 -5.651 -12.835 1.00 87.88 80 ALA A CA 1
ATOM 625 C C . ALA A 1 80 ? 7.374 -4.289 -13.368 1.00 87.88 80 ALA A C 1
ATOM 627 O O . ALA A 1 80 ? 8.507 -3.894 -13.090 1.00 87.88 80 ALA A O 1
ATOM 628 N N . GLU A 1 81 ? 6.520 -3.555 -14.091 1.00 90.56 81 GLU A N 1
ATOM 629 C CA . GLU A 1 81 ? 6.843 -2.190 -14.530 1.00 90.56 81 GLU A CA 1
ATOM 630 C C . GLU A 1 81 ? 7.060 -1.249 -13.343 1.00 90.56 81 GLU A C 1
ATOM 632 O O . GLU A 1 81 ? 8.077 -0.560 -13.268 1.00 90.56 81 GLU A O 1
ATOM 637 N N . LEU A 1 82 ? 6.152 -1.269 -12.365 1.00 88.50 82 LEU A N 1
ATOM 638 C CA . LEU A 1 82 ? 6.248 -0.409 -11.187 1.00 88.50 82 LEU A CA 1
ATOM 639 C C . LEU A 1 82 ? 7.465 -0.739 -10.314 1.00 88.50 82 LEU A C 1
ATOM 641 O O . LEU A 1 82 ? 8.070 0.174 -9.752 1.00 88.50 82 LEU A O 1
ATOM 645 N N . PHE A 1 83 ? 7.860 -2.013 -10.220 1.00 85.88 83 PHE A N 1
ATOM 646 C CA . PHE A 1 83 ? 9.108 -2.391 -9.556 1.00 85.88 83 PHE A CA 1
ATOM 647 C C . PHE A 1 83 ? 10.326 -1.816 -10.277 1.00 85.88 83 PHE A C 1
ATOM 649 O O . PHE A 1 83 ? 11.172 -1.221 -9.616 1.00 85.88 83 PHE A O 1
ATOM 656 N N . ARG A 1 84 ? 10.386 -1.893 -11.613 1.00 86.88 84 ARG A N 1
ATOM 657 C CA . ARG A 1 84 ? 11.474 -1.271 -12.385 1.00 86.88 84 ARG A CA 1
ATOM 658 C C . ARG A 1 84 ? 11.537 0.239 -12.177 1.00 86.88 84 ARG A C 1
ATOM 660 O O . ARG A 1 84 ? 12.619 0.780 -11.968 1.00 86.88 84 ARG A O 1
ATOM 667 N N . THR A 1 85 ? 10.390 0.920 -12.204 1.00 86.06 85 THR A N 1
ATOM 668 C CA . THR A 1 85 ? 10.308 2.364 -11.929 1.00 86.06 85 THR A CA 1
ATOM 669 C C . THR A 1 85 ? 10.814 2.686 -10.527 1.00 86.06 85 THR A C 1
ATOM 671 O O . THR A 1 85 ? 11.645 3.573 -10.348 1.00 86.06 85 THR A O 1
ATOM 674 N N . ALA A 1 86 ? 10.365 1.926 -9.529 1.00 85.25 86 ALA A N 1
ATOM 675 C CA . ALA A 1 86 ? 10.822 2.088 -8.162 1.00 85.25 86 ALA A CA 1
ATOM 676 C C . ALA A 1 86 ? 12.334 1.882 -8.010 1.00 85.25 86 ALA A C 1
ATOM 678 O O . ALA A 1 86 ? 12.985 2.658 -7.314 1.00 85.25 86 ALA A O 1
ATOM 679 N N . GLU A 1 87 ? 12.893 0.843 -8.628 1.00 82.00 87 GLU A N 1
ATOM 680 C CA . GLU A 1 87 ? 14.326 0.549 -8.583 1.00 82.00 87 GLU A CA 1
ATOM 681 C C . GLU A 1 87 ? 15.154 1.630 -9.275 1.00 82.00 87 GLU A C 1
ATOM 683 O O . GLU A 1 87 ? 16.192 2.016 -8.746 1.00 82.00 87 GLU A O 1
ATOM 688 N N . ALA A 1 88 ? 14.688 2.162 -10.406 1.00 84.19 88 ALA A N 1
ATOM 689 C CA . ALA A 1 88 ? 15.352 3.268 -11.090 1.00 84.19 88 ALA A CA 1
ATOM 690 C C . ALA A 1 88 ? 15.414 4.532 -10.213 1.00 84.19 88 ALA A C 1
ATOM 692 O O . ALA A 1 88 ? 16.454 5.187 -10.150 1.00 84.19 88 ALA A O 1
ATOM 693 N N . ASP A 1 89 ? 14.340 4.833 -9.480 1.00 78.25 89 ASP A N 1
ATOM 694 C CA . ASP A 1 89 ? 14.274 6.000 -8.592 1.00 78.25 89 ASP A CA 1
ATOM 695 C C . ASP A 1 89 ? 15.049 5.810 -7.280 1.00 78.25 89 ASP A C 1
ATOM 697 O O . ASP A 1 89 ? 15.634 6.752 -6.741 1.00 78.25 89 ASP A O 1
ATOM 701 N N . LEU A 1 90 ? 15.043 4.593 -6.730 1.00 70.50 90 LEU A N 1
ATOM 702 C CA . LEU A 1 90 ? 15.742 4.255 -5.484 1.00 70.50 90 LEU A CA 1
ATOM 703 C C . LEU A 1 90 ? 17.229 3.939 -5.724 1.00 70.50 90 LEU A C 1
ATOM 705 O O . LEU A 1 90 ? 18.044 4.048 -4.803 1.00 70.50 90 LEU A O 1
ATOM 709 N N . GLY A 1 91 ? 17.597 3.622 -6.967 1.00 59.03 91 GLY A N 1
ATOM 710 C CA . GLY A 1 91 ? 18.904 3.180 -7.464 1.00 59.03 91 GLY A CA 1
ATOM 711 C C . GLY A 1 91 ? 20.037 4.211 -7.453 1.00 59.03 91 GLY A C 1
ATOM 712 O O . GLY A 1 91 ? 20.975 4.103 -8.237 1.00 59.03 91 GLY A O 1
ATOM 713 N N . GLY A 1 92 ? 19.992 5.181 -6.538 1.00 54.47 92 GLY A N 1
ATOM 714 C CA . GLY A 1 92 ? 21.137 6.015 -6.153 1.00 54.47 92 GLY A CA 1
ATOM 715 C C . GLY A 1 92 ? 21.342 6.144 -4.638 1.00 54.47 92 GLY A C 1
ATOM 716 O O . GLY A 1 92 ? 22.409 6.573 -4.199 1.00 54.47 92 GLY A O 1
ATOM 717 N N . ARG A 1 93 ? 20.360 5.771 -3.805 1.00 52.19 93 ARG A N 1
ATOM 718 C CA . ARG A 1 93 ? 20.467 5.827 -2.340 1.00 52.19 93 ARG A CA 1
ATOM 719 C C . ARG A 1 93 ? 19.652 4.710 -1.693 1.00 52.19 93 ARG A C 1
ATOM 721 O O . ARG A 1 93 ? 18.430 4.759 -1.658 1.00 52.19 93 ARG A O 1
ATOM 728 N N . SER A 1 94 ? 20.373 3.829 -1.006 1.00 50.12 94 SER A N 1
ATOM 729 C CA . SER A 1 94 ? 19.875 2.985 0.084 1.00 50.12 94 SER A CA 1
ATOM 730 C C . SER A 1 94 ? 19.278 1.626 -0.297 1.00 50.12 94 SER A C 1
ATOM 732 O O . SER A 1 94 ? 18.082 1.350 -0.165 1.00 50.12 94 SER A O 1
ATOM 734 N N . THR A 1 95 ? 20.184 0.713 -0.639 1.00 49.47 95 THR A N 1
ATOM 735 C CA . THR A 1 95 ? 19.989 -0.732 -0.481 1.00 49.47 95 THR A CA 1
ATOM 736 C C . THR A 1 95 ? 19.710 -1.119 0.983 1.00 49.47 95 THR A C 1
ATOM 738 O O . THR A 1 95 ? 18.933 -2.034 1.219 1.00 49.47 95 THR A O 1
ATOM 741 N N . GLU A 1 96 ? 20.212 -0.388 1.986 1.00 43.41 96 GLU A N 1
ATOM 742 C CA . GLU A 1 96 ? 20.008 -0.734 3.408 1.00 43.41 96 GLU A CA 1
ATOM 743 C C . GLU A 1 96 ? 18.618 -0.373 3.967 1.00 43.41 96 GLU A C 1
ATOM 745 O O . GLU A 1 96 ? 18.064 -1.117 4.777 1.00 43.41 96 GLU A O 1
ATOM 750 N N . THR A 1 97 ? 17.999 0.739 3.547 1.00 44.88 97 THR A N 1
ATOM 751 C CA . THR A 1 97 ? 16.660 1.114 4.057 1.00 44.88 97 THR A CA 1
ATOM 752 C C . THR A 1 97 ? 15.547 0.269 3.435 1.00 44.88 97 THR A C 1
ATOM 754 O O . THR A 1 97 ? 14.564 -0.041 4.107 1.00 44.88 97 THR A O 1
ATOM 757 N N . SER A 1 98 ? 15.716 -0.146 2.178 1.00 46.97 98 SER A N 1
ATOM 758 C CA . SER A 1 98 ? 14.738 -0.964 1.450 1.00 46.97 98 SER A CA 1
ATOM 759 C C . SER A 1 98 ? 14.667 -2.398 1.995 1.00 46.97 98 SER A C 1
ATOM 761 O O . SER A 1 98 ? 13.577 -2.953 2.130 1.00 46.97 98 SER A O 1
ATOM 763 N N . ILE A 1 99 ? 15.808 -2.969 2.408 1.00 41.94 99 ILE A N 1
ATOM 764 C CA . ILE A 1 99 ? 15.890 -4.321 2.987 1.00 41.94 99 ILE A CA 1
ATOM 765 C C . ILE A 1 99 ? 15.144 -4.410 4.326 1.00 41.94 99 ILE A C 1
ATOM 767 O O . ILE A 1 99 ? 14.420 -5.374 4.553 1.00 41.94 99 ILE A O 1
ATOM 771 N N . ASN A 1 100 ? 15.235 -3.391 5.184 1.00 47.03 100 ASN A N 1
ATOM 772 C CA . ASN A 1 100 ? 14.550 -3.403 6.483 1.00 47.03 100 ASN A CA 1
ATOM 773 C C . ASN A 1 100 ? 13.018 -3.329 6.364 1.00 47.03 100 ASN A C 1
ATOM 775 O O . ASN A 1 100 ? 12.312 -3.858 7.220 1.00 47.03 100 ASN A O 1
ATOM 779 N N . VAL A 1 101 ? 12.493 -2.691 5.313 1.00 50.06 101 VAL A N 1
ATOM 780 C CA . VAL A 1 101 ? 11.044 -2.634 5.056 1.00 50.06 101 VAL A CA 1
ATOM 781 C C . VAL A 1 101 ? 10.553 -3.940 4.430 1.00 50.06 101 VAL A C 1
ATOM 783 O O . VAL A 1 101 ? 9.522 -4.455 4.850 1.00 50.06 101 VAL A O 1
ATOM 786 N N . LEU A 1 102 ? 11.311 -4.525 3.495 1.00 44.53 102 LEU A N 1
ATOM 787 C CA . LEU A 1 102 ? 10.991 -5.834 2.913 1.00 44.53 102 LEU A CA 1
ATOM 788 C C . LEU A 1 102 ? 11.061 -6.966 3.951 1.00 44.53 102 LEU A C 1
ATOM 790 O O . LEU A 1 102 ? 10.184 -7.825 3.976 1.00 44.53 102 LEU A O 1
ATOM 794 N N . ALA A 1 103 ? 12.042 -6.936 4.858 1.00 40.88 103 ALA A N 1
ATOM 795 C CA . ALA A 1 103 ? 12.160 -7.910 5.944 1.00 40.88 103 ALA A CA 1
ATOM 796 C C . ALA A 1 103 ? 10.974 -7.851 6.927 1.00 40.88 103 ALA A C 1
ATOM 798 O O . ALA A 1 103 ? 10.554 -8.885 7.445 1.00 40.88 103 ALA A O 1
ATOM 799 N N . ALA A 1 104 ? 10.394 -6.665 7.140 1.00 46.41 104 ALA A N 1
ATOM 800 C CA . ALA A 1 104 ? 9.213 -6.479 7.985 1.00 46.41 104 ALA A CA 1
ATOM 801 C C . ALA A 1 104 ? 7.894 -6.920 7.322 1.00 46.41 104 ALA A C 1
ATOM 803 O O . ALA A 1 104 ? 6.884 -7.033 8.008 1.00 46.41 104 ALA A O 1
ATOM 804 N N . LEU A 1 105 ? 7.888 -7.143 6.005 1.00 45.28 105 LEU A N 1
ATOM 805 C CA . LEU A 1 105 ? 6.714 -7.584 5.245 1.00 45.28 105 LEU A CA 1
ATOM 806 C C . LEU A 1 105 ? 6.664 -9.108 5.047 1.00 45.28 105 LEU A C 1
ATOM 808 O O . LEU A 1 105 ? 5.627 -9.631 4.646 1.00 45.28 105 LEU A O 1
ATOM 812 N N . VAL A 1 106 ? 7.776 -9.808 5.307 1.00 39.53 106 VAL A N 1
ATOM 813 C CA . VAL A 1 106 ? 7.934 -11.264 5.107 1.00 39.53 106 VAL A CA 1
ATOM 814 C C . VAL A 1 106 ? 8.092 -12.034 6.435 1.00 39.53 106 VAL A C 1
ATOM 816 O O . VAL A 1 106 ? 8.121 -13.262 6.420 1.00 39.53 106 VAL A O 1
ATOM 819 N N . SER A 1 107 ? 8.156 -11.344 7.582 1.00 36.28 107 SER A N 1
ATOM 820 C CA . SER A 1 107 ? 8.137 -11.967 8.925 1.00 36.28 107 SER A CA 1
ATOM 821 C C . SER A 1 107 ? 6.740 -11.934 9.533 1.00 36.28 107 SER A C 1
ATOM 823 O O . SER A 1 107 ? 6.365 -12.932 10.184 1.00 36.28 107 SER A O 1
#

Organism: NCBI:txid33657

InterPro domains:
  IPR011990 Tetratricopeptide-like helical domain superfamily [G3DSA:1.25.40.10] (1-107)
  IPR011990 Tetratricopeptide-like helical domain superfamily [SSF48452] (6-86)
  IPR026270 Signal recognition particle, SRP72 subunit [PTHR14094] (4-106)
  IPR031545 Signal recognition particle subunit SRP72, TPR-like repeat [PF17004] (4-103)